Protein AF-A0AAU2XBZ3-F1 (afdb_monomer_lite)

Foldseek 3Di:
DDDPPPFAKDWDDDDPPAPQAFADADDLVVLVCLQVCVVVVCVVVVVVVVVVVVVCVPDDDDDDDLAAEDDDSHQDPLLSCCSNPNDQVSLLVQLLVSVVVSVVSSVVSCCVPPPPDPDQFYKYWAASSSRRNHTVVSSQVSCVVVQKTWMDGPPNHSRGITIITGNVRCVVNDDDPPD

Sequence (179 aa):
MGQQSRKPYWVGEPPAGTPMGPFRKRSRAGVYAQFVLQPLYSAAIGVLWLVAVVAAAAGPGSGRSADVETGSMWLSRRKMRLELDGTRDEWEIWTTQTLANAFARSVRLRDKKDPGKTGPPPVVTLDPMDRRLLTAEEVARIAEPMGWILMWTRHDGPDDKLRLVQRAHASAFRTSPVQ

pLDDT: mean 71.99, std 15.45, range [32.97, 92.75]

Radius of gyration: 18.44 Å; chains: 1; bounding box: 45×49×42 Å

Structure (mmCIF, N/CA/C/O backbone):
data_AF-A0AAU2XBZ3-F1
#
_entry.id   AF-A0AAU2XBZ3-F1
#
loop_
_atom_site.group_PDB
_atom_site.id
_atom_site.type_symbol
_atom_site.label_atom_id
_atom_site.label_alt_id
_atom_site.label_comp_id
_atom_site.label_asym_id
_atom_site.label_entity_id
_atom_site.label_seq_id
_atom_site.pdbx_PDB_ins_code
_atom_site.Cartn_x
_atom_site.Cartn_y
_atom_site.Cartn_z
_atom_site.occupancy
_atom_site.B_iso_or_equiv
_atom_site.auth_seq_id
_atom_site.auth_comp_id
_atom_site.auth_asym_id
_atom_site.auth_atom_id
_atom_site.pdbx_PDB_model_num
ATOM 1 N N . MET A 1 1 ? 32.524 5.398 -7.144 1.00 35.09 1 MET A N 1
ATOM 2 C CA . MET A 1 1 ? 31.743 4.157 -7.354 1.00 35.09 1 MET A CA 1
ATOM 3 C C . MET A 1 1 ? 31.395 3.579 -5.990 1.00 35.09 1 MET A C 1
ATOM 5 O O . MET A 1 1 ? 32.253 2.983 -5.361 1.00 35.09 1 MET A O 1
ATOM 9 N N . GLY A 1 2 ? 30.192 3.842 -5.474 1.00 32.97 2 GLY A N 1
ATOM 10 C CA . GLY A 1 2 ? 29.768 3.294 -4.183 1.00 32.97 2 GLY A CA 1
ATOM 11 C C . GLY A 1 2 ? 29.225 1.885 -4.377 1.00 32.97 2 GLY A C 1
ATOM 12 O O . GLY A 1 2 ? 28.185 1.724 -5.012 1.00 32.97 2 GLY A O 1
ATOM 13 N N . GLN A 1 3 ? 29.922 0.873 -3.855 1.00 33.97 3 GLN A N 1
ATOM 14 C CA . GLN A 1 3 ? 29.336 -0.448 -3.643 1.00 33.97 3 GLN A CA 1
ATOM 15 C C . GLN A 1 3 ? 28.113 -0.261 -2.742 1.00 33.97 3 GLN A C 1
ATOM 17 O O . GLN A 1 3 ? 28.241 -0.043 -1.539 1.00 33.97 3 GLN A O 1
ATOM 22 N N . GLN A 1 4 ? 26.916 -0.308 -3.329 1.00 37.72 4 GLN A N 1
ATOM 23 C CA . GLN A 1 4 ? 25.706 -0.544 -2.558 1.00 37.72 4 GLN A CA 1
ATOM 24 C C . GLN A 1 4 ? 25.915 -1.887 -1.864 1.00 37.72 4 GLN A C 1
ATOM 26 O O . GLN A 1 4 ? 25.897 -2.928 -2.520 1.00 37.72 4 GLN A O 1
ATOM 31 N N . SER A 1 5 ? 26.191 -1.843 -0.559 1.00 36.38 5 SER A N 1
ATOM 32 C CA . SER A 1 5 ? 26.180 -3.009 0.315 1.00 36.38 5 SER A CA 1
ATOM 33 C C . SER A 1 5 ? 24.877 -3.758 0.040 1.00 36.38 5 SER A C 1
ATOM 35 O O . SER A 1 5 ? 23.791 -3.270 0.370 1.00 36.38 5 SER A O 1
ATOM 37 N N . ARG A 1 6 ? 24.971 -4.875 -0.696 1.00 49.78 6 ARG A N 1
ATOM 38 C CA . ARG A 1 6 ? 23.825 -5.711 -1.055 1.00 49.78 6 ARG A CA 1
ATOM 39 C C . ARG A 1 6 ? 23.356 -6.353 0.239 1.00 49.78 6 ARG A C 1
ATOM 41 O O . ARG A 1 6 ? 23.846 -7.410 0.624 1.00 49.78 6 ARG A O 1
ATOM 48 N N . LYS A 1 7 ? 22.452 -5.673 0.945 1.00 56.41 7 LYS A N 1
ATOM 49 C CA . LYS A 1 7 ? 21.751 -6.263 2.083 1.00 56.41 7 LYS A CA 1
ATOM 50 C C . LYS A 1 7 ? 21.123 -7.576 1.598 1.00 56.41 7 LYS A C 1
ATOM 52 O O . LYS A 1 7 ? 20.503 -7.558 0.530 1.00 56.41 7 LYS A O 1
ATOM 57 N N . PRO A 1 8 ? 21.298 -8.688 2.330 1.00 61.28 8 PRO A N 1
ATOM 58 C CA . PRO A 1 8 ? 20.708 -9.956 1.938 1.00 61.28 8 PRO A CA 1
ATOM 59 C C . PRO A 1 8 ? 19.189 -9.797 1.907 1.00 61.28 8 PRO A C 1
ATOM 61 O O . PRO A 1 8 ? 18.589 -9.276 2.856 1.00 61.28 8 PRO A O 1
ATOM 64 N N . TYR A 1 9 ? 18.607 -10.198 0.784 1.00 65.56 9 TYR A N 1
ATOM 65 C CA . TYR A 1 9 ? 17.172 -10.244 0.573 1.00 65.56 9 TYR A CA 1
ATOM 66 C C . TYR A 1 9 ? 16.716 -11.705 0.559 1.00 65.56 9 TYR A C 1
ATOM 68 O O . TYR A 1 9 ? 17.471 -12.605 0.179 1.00 65.56 9 TYR A O 1
ATOM 76 N N . TRP A 1 10 ? 15.473 -11.932 0.961 1.00 68.12 10 TRP A N 1
ATOM 77 C CA . TRP A 1 10 ? 14.828 -13.241 0.944 1.00 68.12 10 TRP A CA 1
ATOM 78 C C . TRP A 1 10 ? 13.500 -13.109 0.224 1.00 68.12 10 TRP A C 1
ATOM 80 O O . TRP A 1 10 ? 12.838 -12.082 0.326 1.00 68.12 10 TRP A O 1
ATOM 90 N N . VAL A 1 11 ? 13.096 -14.130 -0.516 1.00 68.00 11 VAL A N 1
ATOM 91 C CA . VAL A 1 11 ? 11.825 -14.117 -1.239 1.00 68.00 11 VAL A CA 1
ATOM 92 C C . VAL A 1 11 ? 11.045 -15.354 -0.832 1.00 68.00 11 VAL A C 1
ATOM 94 O O . VAL A 1 11 ? 11.554 -16.463 -0.988 1.00 68.00 11 VAL A O 1
ATOM 97 N N . GLY A 1 12 ? 9.827 -15.169 -0.323 1.00 67.62 12 GLY A N 1
ATOM 98 C CA . GLY A 1 12 ? 9.002 -16.260 0.203 1.00 67.62 12 GLY A CA 1
ATOM 99 C C . GLY A 1 12 ? 8.671 -16.084 1.682 1.00 67.62 12 GLY A C 1
ATOM 100 O O . GLY A 1 12 ? 8.139 -15.043 2.066 1.00 67.62 12 GLY A O 1
ATOM 101 N N . GLU A 1 13 ? 8.939 -17.107 2.490 1.00 65.38 13 GLU A N 1
ATOM 102 C CA . GLU A 1 13 ? 8.596 -17.117 3.916 1.00 65.38 13 GLU A CA 1
ATOM 103 C C . GLU A 1 13 ? 9.351 -16.034 4.709 1.00 65.38 13 GLU A C 1
ATOM 105 O O . GLU A 1 13 ? 10.508 -15.727 4.393 1.00 65.38 13 GLU A O 1
ATOM 110 N N . PRO A 1 14 ? 8.700 -15.425 5.718 1.00 66.44 14 PRO A N 1
ATOM 111 C CA . PRO A 1 14 ? 9.336 -14.436 6.576 1.00 66.44 14 PRO A CA 1
ATOM 112 C C . PRO A 1 14 ? 10.509 -15.054 7.356 1.00 66.44 14 PRO A C 1
ATOM 114 O O . PRO A 1 14 ? 10.413 -16.195 7.814 1.00 66.44 14 PRO A O 1
ATOM 117 N N . PRO A 1 15 ? 11.604 -14.306 7.577 1.00 66.88 15 PRO A N 1
ATOM 118 C CA . PRO A 1 15 ? 12.638 -14.708 8.522 1.00 66.88 15 PRO A CA 1
ATOM 119 C C . PRO A 1 15 ? 12.060 -14.940 9.928 1.00 66.88 15 PRO A C 1
ATOM 121 O O . PRO A 1 15 ? 11.142 -14.246 10.373 1.00 66.88 15 PRO A O 1
ATOM 124 N N . ALA A 1 16 ? 12.636 -15.889 10.671 1.00 60.25 16 ALA A N 1
ATOM 125 C CA . ALA A 1 16 ? 12.252 -16.120 12.060 1.00 60.25 16 ALA A CA 1
ATOM 126 C C . ALA A 1 16 ? 12.452 -14.842 12.900 1.00 60.25 16 ALA A C 1
ATOM 128 O O . ALA A 1 16 ? 13.527 -14.241 12.888 1.00 60.25 16 ALA A O 1
ATOM 129 N N . GLY A 1 17 ? 11.412 -14.431 13.631 1.00 61.66 17 GLY A N 1
ATOM 130 C CA . GLY A 1 17 ? 11.426 -13.217 14.454 1.00 61.66 17 GLY A CA 1
ATOM 131 C C . GLY A 1 17 ? 10.981 -11.938 13.736 1.00 61.66 17 GLY A C 1
ATOM 132 O O . GLY A 1 17 ? 10.968 -10.882 14.369 1.00 61.66 17 GLY A O 1
ATOM 133 N N . THR A 1 18 ? 10.580 -12.004 12.461 1.00 64.75 18 THR A N 1
ATOM 134 C CA . THR A 1 18 ? 9.981 -10.855 11.773 1.00 64.75 18 THR A CA 1
ATOM 135 C C . THR A 1 18 ? 8.622 -10.514 12.400 1.00 64.75 18 THR A C 1
ATOM 137 O O . THR A 1 18 ? 7.740 -11.370 12.476 1.00 64.75 18 THR A O 1
ATOM 140 N N . PRO A 1 19 ? 8.415 -9.278 12.878 1.00 62.28 19 PRO A N 1
ATOM 141 C CA . PRO A 1 19 ? 7.144 -8.872 13.461 1.00 62.28 19 PRO A CA 1
ATOM 142 C C . PRO A 1 19 ? 6.076 -8.721 12.368 1.00 62.28 19 PRO A C 1
ATOM 144 O O . PRO A 1 19 ? 6.063 -7.757 11.608 1.00 62.28 19 PRO A O 1
ATOM 147 N N . MET A 1 20 ? 5.153 -9.685 12.325 1.00 64.50 20 MET A N 1
ATOM 148 C CA . MET A 1 20 ? 4.093 -9.793 11.309 1.00 64.50 20 MET A CA 1
ATOM 149 C C . MET A 1 20 ? 2.790 -9.072 11.680 1.00 64.50 20 MET A C 1
ATOM 151 O O . MET A 1 20 ? 1.824 -9.118 10.922 1.00 64.50 20 MET A O 1
ATOM 155 N N . GLY A 1 21 ? 2.730 -8.434 12.851 1.00 62.31 21 GLY A N 1
ATOM 156 C CA . GLY A 1 21 ? 1.503 -7.831 13.370 1.00 62.31 21 GLY A CA 1
ATOM 157 C C . GLY A 1 21 ? 0.975 -6.659 12.526 1.00 62.31 21 GLY A C 1
ATOM 158 O O . GLY A 1 21 ? 1.736 -6.035 11.781 1.00 62.31 21 GLY A O 1
ATOM 159 N N . PRO A 1 22 ? -0.323 -6.325 12.656 1.00 68.12 22 PRO A N 1
ATOM 160 C CA . PRO A 1 22 ? -0.894 -5.146 12.014 1.00 68.12 22 PRO A CA 1
ATOM 161 C C . PRO A 1 22 ? -0.189 -3.871 12.496 1.00 68.12 22 PRO A C 1
ATOM 163 O O . PRO A 1 22 ? 0.227 -3.756 13.654 1.00 68.12 22 PRO A O 1
ATOM 166 N N . PHE A 1 23 ? -0.071 -2.891 11.605 1.00 71.06 23 PHE A N 1
ATOM 167 C CA . PHE A 1 23 ? 0.570 -1.621 11.918 1.00 71.06 23 PHE A CA 1
ATOM 168 C C . PHE A 1 23 ? -0.283 -0.792 12.889 1.00 71.06 23 PHE A C 1
ATOM 170 O O . PHE A 1 23 ? -1.518 -0.788 12.851 1.00 71.06 23 PHE A O 1
ATOM 177 N N . ARG A 1 24 ? 0.381 -0.038 13.772 1.00 70.81 24 ARG A N 1
ATOM 178 C CA . ARG A 1 24 ? -0.295 0.718 14.835 1.00 70.81 24 ARG A CA 1
ATOM 179 C C . ARG A 1 24 ? -1.251 1.769 14.268 1.00 70.81 24 ARG A C 1
ATOM 181 O O . ARG A 1 24 ? -0.896 2.550 13.380 1.00 70.81 24 ARG A O 1
ATOM 188 N N . LYS A 1 25 ? -2.452 1.857 14.853 1.00 72.94 25 LYS A N 1
ATOM 189 C CA . LYS A 1 25 ? -3.372 2.974 14.603 1.00 72.94 25 LYS A CA 1
ATOM 190 C C . LYS A 1 25 ? -2.750 4.291 15.091 1.00 72.94 25 LYS A C 1
ATOM 192 O O . LYS A 1 25 ? -2.110 4.353 16.136 1.00 72.94 25 LYS A O 1
ATOM 197 N N . ARG A 1 26 ? -2.936 5.358 14.319 1.00 75.62 26 ARG A N 1
ATOM 198 C CA . ARG A 1 26 ? -2.595 6.740 14.653 1.00 75.62 26 ARG A CA 1
ATOM 199 C C . ARG A 1 26 ? -3.656 7.268 15.596 1.00 75.62 26 ARG A C 1
ATOM 201 O O . ARG A 1 26 ? -4.814 6.857 15.542 1.00 75.62 26 ARG A O 1
ATOM 208 N N . SER A 1 27 ? -3.264 8.231 16.418 1.00 83.06 27 SER A N 1
ATOM 209 C CA . SER A 1 27 ? -4.238 9.002 17.175 1.00 83.06 27 SER A CA 1
ATOM 210 C C . SER A 1 27 ? -5.198 9.705 16.208 1.00 83.06 27 SER A C 1
ATOM 212 O O . SER A 1 27 ? -4.774 10.272 15.196 1.00 83.06 27 SER A O 1
ATOM 214 N N . ARG A 1 28 ? -6.500 9.694 16.528 1.00 85.12 28 ARG A N 1
ATOM 215 C CA . ARG A 1 28 ? -7.524 10.397 15.730 1.00 85.12 28 ARG A CA 1
ATOM 216 C C . ARG A 1 28 ? -7.163 11.878 15.569 1.00 85.12 28 ARG A C 1
ATOM 218 O O . ARG A 1 28 ? -7.251 12.414 14.470 1.00 85.12 28 ARG A O 1
ATOM 225 N N . ALA A 1 29 ? -6.656 12.498 16.639 1.00 85.50 29 ALA A N 1
ATOM 226 C CA . ALA A 1 29 ? -6.150 13.870 16.626 1.00 85.50 29 ALA A CA 1
ATOM 227 C C . ALA A 1 29 ? -5.022 14.079 15.599 1.00 85.50 29 ALA A C 1
ATOM 229 O O . ALA A 1 29 ? -5.055 15.053 14.854 1.00 85.50 29 ALA A O 1
ATOM 230 N N . GLY A 1 30 ? -4.066 13.148 15.499 1.00 83.56 30 GLY A N 1
ATOM 231 C CA . GLY A 1 30 ? -2.983 13.223 14.515 1.00 83.56 30 GLY A CA 1
ATOM 232 C C . GLY A 1 30 ? -3.473 13.101 13.069 1.00 83.56 30 GLY A C 1
ATOM 233 O O . GLY A 1 30 ? -2.965 13.793 12.190 1.00 83.56 30 GLY A O 1
ATOM 234 N N . VAL A 1 31 ? -4.492 12.270 12.818 1.00 84.06 31 VAL A N 1
ATOM 235 C CA . VAL A 1 31 ? -5.113 12.137 11.487 1.00 84.06 31 VAL A CA 1
ATOM 236 C C . VAL A 1 31 ? -5.820 13.433 11.082 1.00 84.06 31 VAL A C 1
ATOM 238 O O . VAL A 1 31 ? -5.586 13.930 9.980 1.00 84.06 31 VAL A O 1
ATOM 241 N N . TYR A 1 32 ? -6.629 14.015 11.975 1.00 84.81 32 TYR A N 1
ATOM 242 C CA . TYR A 1 32 ? -7.297 15.294 11.718 1.00 84.81 32 TYR A CA 1
ATOM 243 C C . TYR A 1 32 ? -6.300 16.436 11.523 1.00 84.81 32 TYR A C 1
ATOM 245 O O . TYR A 1 32 ? -6.420 17.182 10.553 1.00 84.81 32 TYR A O 1
ATOM 253 N N . ALA A 1 33 ? -5.290 16.542 12.391 1.00 84.81 33 ALA A N 1
ATOM 254 C CA . ALA A 1 33 ? -4.251 17.559 12.273 1.00 84.81 33 ALA A CA 1
ATOM 255 C C . ALA A 1 33 ? -3.538 17.467 10.919 1.00 84.81 33 ALA A C 1
ATOM 257 O O . ALA A 1 33 ? -3.416 18.470 10.225 1.00 84.81 33 ALA A O 1
ATOM 258 N N . GLN A 1 34 ? -3.146 16.267 10.480 1.00 83.25 34 GLN A N 1
ATOM 259 C CA . GLN A 1 34 ? -2.525 16.101 9.168 1.00 83.25 34 GLN A CA 1
ATOM 260 C C . GLN A 1 34 ? -3.480 16.459 8.024 1.00 83.25 34 GLN A C 1
ATOM 262 O O . GLN A 1 34 ? -3.064 17.137 7.090 1.00 83.25 34 GLN A O 1
ATOM 267 N N . PHE A 1 35 ? -4.750 16.054 8.083 1.00 85.19 35 PHE A N 1
ATOM 268 C CA . PHE A 1 35 ? -5.720 16.371 7.031 1.00 85.19 35 PHE A CA 1
ATOM 269 C C . PHE A 1 35 ? -6.009 17.877 6.910 1.00 85.19 35 PHE A C 1
ATOM 271 O O . PHE A 1 35 ? -6.214 18.376 5.804 1.00 85.19 35 PHE A O 1
ATOM 278 N N . VAL A 1 36 ? -6.004 18.605 8.028 1.00 83.81 36 VAL A N 1
ATOM 279 C CA . VAL A 1 36 ? -6.236 20.058 8.060 1.00 83.81 36 VAL A CA 1
ATOM 280 C C . VAL A 1 36 ? -4.973 20.842 7.707 1.00 83.81 36 VAL A C 1
ATOM 282 O O . VAL A 1 36 ? -5.067 21.864 7.036 1.00 83.81 36 VAL A O 1
ATOM 285 N N . LEU A 1 37 ? -3.792 20.371 8.120 1.00 82.94 37 LEU A N 1
ATOM 286 C CA . LEU A 1 37 ? -2.521 21.067 7.895 1.00 82.94 37 LEU A CA 1
ATOM 287 C C . LEU A 1 37 ? -1.877 20.729 6.542 1.00 82.94 37 LEU A C 1
ATOM 289 O O . LEU A 1 37 ? -1.091 21.528 6.036 1.00 82.94 37 LEU A O 1
ATOM 293 N N . GLN A 1 38 ? -2.210 19.595 5.910 1.00 82.56 38 GLN A N 1
ATOM 294 C CA . GLN A 1 38 ? -1.650 19.219 4.601 1.00 82.56 38 GLN A CA 1
ATOM 295 C C . GLN A 1 38 ? -1.802 20.288 3.500 1.00 82.56 38 GLN A C 1
ATOM 297 O O . GLN A 1 38 ? -0.842 20.442 2.746 1.00 82.56 38 GLN A O 1
ATOM 302 N N . PRO A 1 39 ? -2.890 21.090 3.396 1.00 77.81 39 PRO A N 1
ATOM 303 C CA . PRO A 1 39 ? -2.972 22.169 2.409 1.00 77.81 39 PRO A CA 1
ATOM 304 C C . PRO A 1 39 ? -1.906 23.249 2.637 1.00 77.81 39 PRO A C 1
ATOM 306 O O . PRO A 1 39 ? -1.289 23.722 1.682 1.00 77.81 39 PRO A O 1
ATOM 309 N N . LEU A 1 40 ? -1.619 23.577 3.900 1.00 75.69 40 LEU A N 1
ATOM 310 C CA . LEU A 1 40 ? -0.571 24.536 4.260 1.00 75.69 40 LEU A CA 1
ATOM 311 C C . LEU A 1 40 ? 0.814 23.990 3.891 1.00 75.69 40 LEU A C 1
ATOM 313 O O . LEU A 1 40 ? 1.624 24.704 3.300 1.00 75.69 40 LEU A O 1
ATOM 317 N N . TYR A 1 41 ? 1.054 22.698 4.140 1.00 67.50 41 TYR A N 1
ATOM 318 C CA . TYR A 1 41 ? 2.275 22.030 3.689 1.00 67.50 41 TYR A CA 1
ATOM 319 C C . TYR A 1 41 ? 2.386 21.988 2.164 1.00 67.50 41 TYR A C 1
ATOM 321 O O . TYR A 1 41 ? 3.477 22.201 1.648 1.00 67.50 41 TYR A O 1
ATOM 329 N N . SER A 1 42 ? 1.296 21.760 1.421 1.00 66.56 42 SER A N 1
ATOM 330 C CA . SER A 1 42 ? 1.350 21.767 -0.049 1.00 66.56 42 SER A CA 1
ATOM 331 C C . SER A 1 42 ? 1.690 23.133 -0.625 1.00 66.56 42 SER A C 1
ATOM 333 O O . SER A 1 42 ? 2.416 23.192 -1.611 1.00 66.56 42 SER A O 1
ATOM 335 N N . ALA A 1 43 ? 1.234 24.2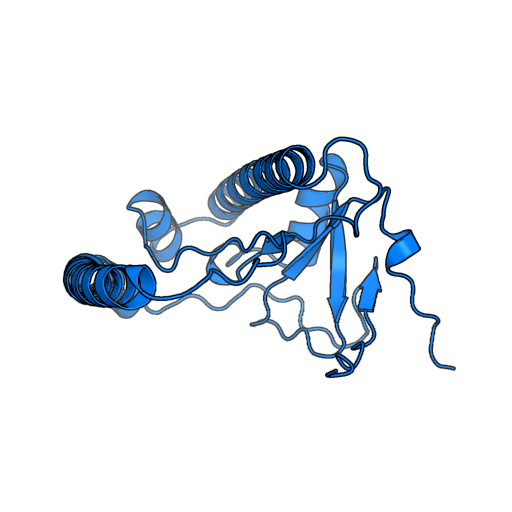21 0.000 1.00 66.19 43 ALA A N 1
ATOM 336 C CA . ALA A 1 43 ? 1.624 25.564 -0.408 1.00 66.19 43 ALA A CA 1
ATOM 337 C C . ALA A 1 43 ? 3.126 25.791 -0.168 1.00 66.19 43 ALA A C 1
ATOM 339 O O . ALA A 1 43 ? 3.839 26.208 -1.077 1.00 66.19 43 ALA A O 1
ATOM 340 N N . ALA A 1 44 ? 3.633 25.427 1.014 1.00 66.94 44 ALA A N 1
ATOM 341 C CA . ALA A 1 44 ? 5.050 25.568 1.349 1.00 66.94 44 ALA A CA 1
ATOM 342 C C . ALA A 1 44 ? 5.964 24.679 0.482 1.00 66.94 44 ALA A C 1
ATOM 344 O O . ALA A 1 44 ? 6.968 25.150 -0.051 1.00 66.94 44 ALA A O 1
ATOM 345 N N . ILE A 1 45 ? 5.601 23.405 0.292 1.00 64.69 45 ILE A N 1
ATOM 346 C CA . ILE A 1 45 ? 6.325 22.465 -0.574 1.00 64.69 45 ILE A CA 1
ATOM 347 C C . ILE A 1 45 ? 6.222 22.905 -2.030 1.00 64.69 45 ILE A C 1
ATOM 349 O O . ILE A 1 45 ? 7.217 22.825 -2.735 1.00 64.69 45 ILE A O 1
ATOM 353 N N . GLY A 1 46 ? 5.064 23.391 -2.481 1.00 63.06 46 GLY A N 1
ATOM 354 C CA . GLY A 1 46 ? 4.869 23.909 -3.834 1.00 63.06 46 GLY A CA 1
ATOM 355 C C . GLY A 1 46 ? 5.786 25.092 -4.136 1.00 63.06 46 GLY A C 1
ATOM 356 O O . GLY A 1 46 ? 6.417 25.115 -5.189 1.00 63.06 46 GLY A O 1
ATOM 357 N N . VAL A 1 47 ? 5.944 26.017 -3.185 1.00 69.25 47 VAL A N 1
ATOM 358 C CA . VAL A 1 47 ? 6.903 27.128 -3.288 1.00 69.25 47 VAL A CA 1
ATOM 359 C C . VAL A 1 47 ? 8.344 26.612 -3.320 1.00 69.25 47 VAL A C 1
ATOM 361 O O . VAL A 1 47 ? 9.110 27.006 -4.192 1.00 69.25 47 VAL A O 1
ATOM 364 N N . LEU A 1 48 ? 8.713 25.681 -2.435 1.00 66.56 48 LEU A N 1
ATOM 365 C CA . LEU A 1 48 ? 10.041 25.052 -2.430 1.00 66.56 48 LEU A CA 1
ATOM 366 C C . LEU A 1 48 ? 10.346 24.297 -3.730 1.00 66.56 48 LEU A C 1
ATOM 368 O O . LEU A 1 48 ? 11.462 24.372 -4.235 1.00 66.56 48 LEU A O 1
ATOM 372 N N . TRP A 1 49 ? 9.362 23.592 -4.289 1.00 64.69 49 TRP A N 1
ATOM 373 C CA . TRP A 1 49 ? 9.488 22.890 -5.563 1.00 64.69 49 TRP A CA 1
ATOM 374 C C . TRP A 1 49 ? 9.638 23.868 -6.720 1.00 64.69 49 TRP A C 1
ATOM 376 O O . TRP A 1 49 ? 10.472 23.645 -7.588 1.00 64.69 49 TRP A O 1
ATOM 386 N N . LEU A 1 50 ? 8.879 24.965 -6.718 1.00 67.19 50 LEU A N 1
ATOM 387 C CA . LEU A 1 50 ? 9.017 26.027 -7.708 1.00 67.19 50 LEU A CA 1
ATOM 388 C C . LEU A 1 50 ? 10.427 26.630 -7.655 1.00 67.19 50 LEU A C 1
ATOM 390 O O . LEU A 1 50 ? 11.080 26.733 -8.688 1.00 67.19 50 LEU A O 1
ATOM 394 N N . VAL A 1 51 ? 10.935 26.932 -6.456 1.00 70.81 51 VAL A N 1
ATOM 395 C CA . VAL A 1 51 ? 12.313 27.407 -6.244 1.00 70.81 51 VAL A CA 1
ATOM 396 C C . VAL A 1 51 ? 13.331 26.376 -6.732 1.00 70.81 51 VAL A C 1
ATOM 398 O O . VAL A 1 51 ? 14.272 26.731 -7.436 1.00 70.81 51 VAL A O 1
ATOM 401 N N . ALA A 1 52 ? 13.134 25.095 -6.417 1.00 64.62 52 ALA A N 1
ATOM 402 C CA . ALA A 1 52 ? 14.026 24.022 -6.841 1.00 64.62 52 ALA A CA 1
ATOM 403 C C . ALA A 1 52 ? 14.004 23.803 -8.359 1.00 64.62 52 ALA A C 1
ATOM 405 O O . ALA A 1 52 ? 15.052 23.551 -8.934 1.00 64.62 52 ALA A O 1
ATOM 406 N N . VAL A 1 53 ? 12.852 23.922 -9.023 1.00 65.06 53 VAL A N 1
ATOM 407 C CA . VAL A 1 53 ? 12.732 23.825 -10.488 1.00 65.06 53 VAL A CA 1
ATOM 408 C C . VAL A 1 53 ? 13.385 25.019 -11.166 1.00 65.06 53 VAL A C 1
ATOM 410 O O . VAL A 1 53 ? 14.130 24.831 -12.123 1.00 65.06 53 VAL A O 1
ATOM 413 N N . VAL A 1 54 ? 13.162 26.228 -10.650 1.00 66.44 54 VAL A N 1
ATOM 414 C CA . VAL A 1 54 ? 13.832 27.440 -11.139 1.00 66.44 54 VAL A CA 1
ATOM 415 C C . VAL A 1 54 ? 15.351 27.317 -10.971 1.00 66.44 54 VAL A C 1
ATOM 417 O O . VAL A 1 54 ? 16.091 27.658 -11.888 1.00 66.44 54 VAL A O 1
ATOM 420 N N . ALA A 1 55 ? 15.825 26.755 -9.856 1.00 64.25 55 ALA A N 1
ATOM 421 C CA . ALA A 1 55 ? 17.247 26.501 -9.624 1.00 64.25 55 ALA A CA 1
ATOM 422 C C . ALA A 1 55 ? 17.809 25.338 -10.473 1.00 64.25 55 ALA A C 1
ATOM 424 O O . ALA A 1 55 ? 18.943 25.401 -10.940 1.00 64.25 55 ALA A O 1
ATOM 425 N N . ALA A 1 56 ? 17.031 24.275 -10.696 1.00 62.06 56 ALA A N 1
ATOM 426 C CA . ALA A 1 56 ? 17.441 23.079 -11.436 1.00 62.06 56 ALA A CA 1
ATOM 427 C C . ALA A 1 56 ? 17.365 23.243 -12.959 1.00 62.06 56 ALA A C 1
ATOM 429 O O . ALA A 1 56 ? 18.031 22.499 -13.675 1.00 62.06 56 ALA A O 1
ATOM 430 N N . ALA A 1 57 ? 16.635 24.241 -13.466 1.00 55.69 57 ALA A N 1
ATOM 431 C CA . ALA A 1 57 ? 16.683 24.645 -14.872 1.00 55.69 57 ALA A CA 1
ATOM 432 C C . ALA A 1 57 ? 18.105 25.043 -15.340 1.00 55.69 57 ALA A C 1
ATOM 434 O O . ALA A 1 57 ? 18.334 25.172 -16.539 1.00 55.69 57 ALA A O 1
ATOM 435 N N . ALA A 1 58 ? 19.067 25.180 -14.416 1.00 54.00 58 ALA A N 1
ATOM 436 C CA . ALA A 1 58 ? 20.478 25.451 -14.682 1.00 54.00 58 ALA A CA 1
ATOM 437 C C . ALA A 1 58 ? 21.414 24.214 -14.650 1.00 54.00 58 ALA A C 1
ATOM 439 O O . ALA A 1 58 ? 22.627 24.389 -14.763 1.00 54.00 58 ALA A O 1
ATOM 440 N N . GLY A 1 59 ? 20.922 22.973 -14.498 1.00 43.41 59 GLY A N 1
ATOM 441 C CA . GLY A 1 59 ? 21.791 21.789 -14.359 1.00 43.41 59 GLY A CA 1
ATOM 442 C C . GLY A 1 59 ? 21.296 20.514 -15.066 1.00 43.41 59 GLY A C 1
ATOM 443 O O . GLY A 1 59 ? 20.090 20.273 -15.121 1.00 43.41 59 GLY A O 1
ATOM 444 N N . PRO A 1 60 ? 22.199 19.656 -15.594 1.00 44.12 60 PRO A N 1
ATOM 445 C CA . PRO A 1 60 ? 21.818 18.435 -16.300 1.00 44.12 60 PRO A CA 1
ATOM 446 C C . PRO A 1 60 ? 21.300 17.356 -15.333 1.00 44.12 60 PRO A C 1
ATOM 448 O O . PRO A 1 60 ? 21.918 17.046 -14.314 1.00 44.12 60 PRO A O 1
ATOM 451 N N . GLY A 1 61 ? 20.131 16.801 -15.665 1.00 42.25 61 GLY A N 1
ATOM 452 C CA . GLY A 1 61 ? 19.323 15.939 -14.801 1.00 42.25 61 GLY A CA 1
ATOM 453 C C . GLY A 1 61 ? 19.918 14.558 -14.509 1.00 42.25 61 GLY A C 1
ATOM 454 O O . GLY A 1 61 ? 20.400 13.855 -15.396 1.00 42.25 61 GLY A O 1
ATOM 455 N N . SER A 1 62 ? 19.818 14.136 -13.246 1.00 37.88 62 SER A N 1
ATOM 456 C CA . SER A 1 62 ? 20.194 12.802 -12.779 1.00 37.88 62 SER A CA 1
ATOM 457 C C . SER A 1 62 ? 19.033 11.809 -12.939 1.00 37.88 62 SER A C 1
ATOM 459 O O . SER A 1 62 ? 17.925 12.001 -12.435 1.00 37.88 62 SER A O 1
ATOM 461 N N . GLY A 1 63 ? 19.287 10.724 -13.673 1.00 39.41 63 GLY A N 1
ATOM 462 C CA . GLY A 1 63 ? 18.328 9.646 -13.911 1.00 39.41 63 GLY A CA 1
ATOM 463 C C . GLY A 1 63 ? 18.000 8.872 -12.633 1.00 39.41 63 GLY A C 1
ATOM 464 O O . GLY A 1 63 ? 18.868 8.235 -12.040 1.00 39.41 63 GLY A O 1
ATOM 465 N N . ARG A 1 64 ? 16.729 8.894 -12.221 1.00 39.06 64 ARG A N 1
ATOM 466 C CA . ARG A 1 64 ? 16.221 8.166 -11.048 1.00 39.06 64 ARG A CA 1
ATOM 467 C C . ARG A 1 64 ? 15.788 6.740 -11.443 1.00 39.06 64 ARG A C 1
ATOM 469 O O . ARG A 1 64 ? 15.230 6.511 -12.523 1.00 39.06 64 ARG A O 1
ATOM 476 N N . SER A 1 65 ? 16.114 5.757 -10.603 1.00 41.91 65 SER A N 1
ATOM 477 C CA . SER A 1 65 ? 15.755 4.339 -10.784 1.00 41.91 65 SER A CA 1
ATOM 478 C C . SER A 1 65 ? 14.236 4.121 -10.775 1.00 41.91 65 SER A C 1
ATOM 480 O O . SER A 1 65 ? 13.498 4.921 -10.210 1.00 41.91 65 SER A O 1
ATOM 482 N N . ALA A 1 66 ? 13.777 3.054 -11.439 1.00 50.44 66 ALA A N 1
ATOM 483 C CA . ALA A 1 66 ? 12.366 2.762 -11.730 1.00 50.44 66 ALA A CA 1
ATOM 484 C C . ALA A 1 66 ? 11.579 2.145 -10.551 1.00 50.44 66 ALA A C 1
ATOM 486 O O . ALA A 1 66 ? 10.533 1.532 -10.766 1.00 50.44 66 ALA A O 1
ATOM 487 N N . ASP A 1 67 ? 12.076 2.291 -9.322 1.00 56.78 67 ASP A N 1
ATOM 488 C CA . ASP A 1 67 ? 11.423 1.756 -8.130 1.00 56.78 67 ASP A CA 1
ATOM 489 C C . ASP A 1 67 ? 10.119 2.518 -7.875 1.00 56.78 67 ASP A C 1
ATOM 491 O O . ASP A 1 67 ? 10.094 3.753 -7.823 1.00 56.78 67 ASP A O 1
ATOM 495 N N . VAL A 1 68 ? 9.016 1.779 -7.740 1.00 60.59 68 VAL A N 1
ATOM 496 C CA . VAL A 1 68 ? 7.705 2.370 -7.466 1.00 60.59 68 VAL A CA 1
ATOM 497 C C . VAL A 1 68 ? 7.448 2.293 -5.976 1.00 60.59 68 VAL A C 1
ATOM 499 O O . VAL A 1 68 ? 7.127 1.240 -5.426 1.00 60.59 68 VAL A O 1
ATOM 502 N N . GLU A 1 69 ? 7.573 3.441 -5.329 1.00 68.00 69 GLU A N 1
ATOM 503 C CA . GLU A 1 69 ? 7.114 3.625 -3.965 1.00 68.00 69 GLU A CA 1
ATOM 504 C C . GLU A 1 69 ? 5.618 3.955 -3.976 1.00 68.00 69 GLU A C 1
ATOM 506 O O . GLU A 1 69 ? 5.164 4.892 -4.642 1.00 68.00 69 GLU A O 1
ATOM 511 N N . THR A 1 70 ? 4.841 3.142 -3.269 1.00 57.81 70 THR A N 1
ATOM 512 C CA . THR A 1 70 ? 3.501 3.519 -2.817 1.00 57.81 70 THR A CA 1
ATOM 513 C C . THR A 1 70 ? 3.637 4.203 -1.465 1.00 57.81 70 THR A C 1
ATOM 515 O O . THR A 1 70 ? 4.636 4.013 -0.777 1.00 57.81 70 THR A O 1
ATOM 518 N N 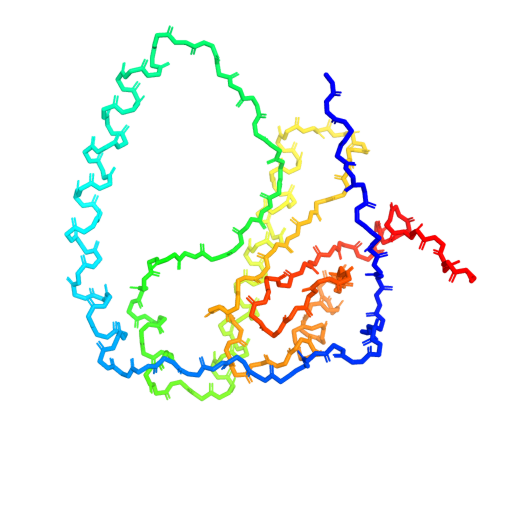. GLY A 1 71 ? 2.660 5.022 -1.105 1.00 55.88 71 GLY A N 1
ATOM 519 C CA . GLY A 1 71 ? 2.777 5.918 0.035 1.00 55.88 71 GLY A CA 1
ATOM 520 C C . GLY A 1 71 ? 2.688 7.355 -0.435 1.00 55.88 71 GLY A C 1
ATOM 521 O O . GLY A 1 71 ? 3.660 7.977 -0.855 1.00 55.88 71 GLY A O 1
ATOM 522 N N . SER A 1 72 ? 1.477 7.895 -0.369 1.00 62.12 72 SER A N 1
ATOM 523 C CA . SER A 1 72 ? 1.311 9.339 -0.337 1.00 62.12 72 SER A CA 1
ATOM 524 C C . SER A 1 72 ? 1.207 9.758 1.121 1.00 62.12 72 SER A C 1
ATOM 526 O O . SER A 1 72 ? 0.341 9.258 1.846 1.00 62.12 72 SER A O 1
ATOM 528 N N . MET A 1 73 ? 2.047 10.713 1.534 1.00 64.38 73 MET A N 1
ATOM 529 C CA . MET A 1 73 ? 1.821 11.445 2.785 1.00 64.38 73 MET A CA 1
ATOM 530 C C . MET A 1 73 ? 0.503 12.233 2.740 1.00 64.38 73 MET A C 1
ATOM 532 O O . MET A 1 73 ? 0.017 12.682 3.773 1.00 64.38 73 MET A O 1
ATOM 536 N N . TRP A 1 74 ? -0.098 12.399 1.560 1.00 72.69 74 TRP A N 1
ATOM 537 C CA . TRP A 1 74 ? -1.392 13.041 1.418 1.00 72.69 74 TRP A CA 1
ATOM 538 C C . TRP A 1 74 ? -2.527 12.127 1.883 1.00 72.69 74 TRP A C 1
ATOM 540 O O . TRP A 1 74 ? -2.738 11.031 1.354 1.00 72.69 74 TRP A O 1
ATOM 550 N N . LEU A 1 75 ? -3.314 12.609 2.841 1.00 78.19 75 LEU A N 1
ATOM 551 C CA . LEU A 1 75 ? -4.551 11.970 3.268 1.00 78.19 75 LEU A CA 1
ATOM 552 C C . LEU A 1 75 ? -5.683 12.418 2.342 1.00 78.19 75 LEU A C 1
ATOM 554 O O . LEU A 1 75 ? -6.204 13.530 2.442 1.00 78.19 75 LEU A O 1
ATOM 558 N N . SER A 1 76 ? -6.100 11.529 1.439 1.00 83.50 76 SER A N 1
ATOM 559 C CA . SER A 1 76 ? -7.372 11.702 0.732 1.00 83.50 76 SER A CA 1
ATOM 560 C C . SER A 1 76 ? -8.544 11.574 1.714 1.00 83.50 76 SER A C 1
ATOM 562 O O . SER A 1 76 ? -8.417 10.924 2.750 1.00 83.50 76 SER A O 1
ATOM 564 N N . ARG A 1 77 ? -9.718 12.132 1.381 1.00 84.00 77 ARG A N 1
ATOM 565 C CA . ARG A 1 77 ? -10.931 11.977 2.215 1.00 84.00 77 ARG A CA 1
ATOM 566 C C . ARG A 1 77 ? -11.246 10.506 2.501 1.00 84.00 77 ARG A C 1
ATOM 568 O O . ARG A 1 77 ? -11.581 10.151 3.626 1.00 84.00 77 ARG A O 1
ATOM 575 N N . ARG A 1 78 ? -11.089 9.649 1.485 1.00 86.25 78 ARG A N 1
ATOM 576 C CA . ARG A 1 78 ? -11.291 8.201 1.608 1.00 86.25 78 ARG A CA 1
ATOM 577 C C . ARG A 1 78 ? -10.280 7.577 2.572 1.00 86.25 78 ARG A C 1
ATOM 579 O O . ARG A 1 78 ? -10.700 6.850 3.463 1.00 86.25 78 ARG A O 1
ATOM 586 N N . LYS A 1 79 ? -8.988 7.914 2.453 1.00 84.19 79 LYS A N 1
ATOM 587 C CA . LYS A 1 79 ? -7.938 7.424 3.364 1.00 84.19 79 LYS A CA 1
ATOM 588 C C . LYS A 1 79 ? -8.140 7.941 4.792 1.00 84.19 79 LYS A C 1
ATOM 590 O O . LYS A 1 79 ? -7.985 7.178 5.729 1.00 84.19 79 LYS A O 1
ATOM 595 N N . MET A 1 80 ? -8.569 9.192 4.972 1.00 86.69 80 MET A N 1
ATOM 596 C CA . MET A 1 80 ? -8.905 9.750 6.288 1.00 86.69 80 MET A CA 1
ATOM 597 C C . MET A 1 80 ? -10.042 8.975 6.968 1.00 86.69 80 MET A C 1
ATOM 599 O O . MET A 1 80 ? -9.909 8.602 8.128 1.00 86.69 80 MET A O 1
ATOM 603 N N . ARG A 1 81 ? -11.140 8.694 6.252 1.00 89.25 81 ARG A N 1
ATOM 604 C CA . ARG A 1 81 ? -12.244 7.880 6.790 1.00 89.25 81 ARG A CA 1
ATOM 605 C C . ARG A 1 81 ? -11.762 6.481 7.181 1.00 89.25 81 ARG A C 1
ATOM 607 O O . ARG A 1 81 ? -12.082 6.009 8.266 1.00 89.25 81 ARG A O 1
ATOM 614 N N . LEU A 1 82 ? -10.960 5.860 6.318 1.00 88.38 82 LEU A N 1
ATOM 615 C CA . LEU A 1 82 ? -10.372 4.539 6.543 1.00 88.38 82 LEU A CA 1
ATOM 616 C C . LEU A 1 82 ? -9.458 4.504 7.786 1.00 88.38 82 LEU A C 1
ATOM 618 O O . LEU A 1 82 ? -9.452 3.545 8.551 1.00 88.38 82 LEU A O 1
ATOM 622 N N . GLU A 1 83 ? -8.700 5.577 8.004 1.00 86.56 83 GLU A N 1
ATOM 623 C CA . GLU A 1 83 ? -7.802 5.755 9.149 1.00 86.56 83 GLU A CA 1
ATOM 624 C C . GLU A 1 83 ? -8.543 5.947 10.475 1.00 86.56 83 GLU A C 1
ATOM 626 O O . GLU A 1 83 ? -8.075 5.485 11.517 1.00 86.56 83 GLU A O 1
ATOM 631 N N . LEU A 1 84 ? -9.688 6.630 10.447 1.00 87.31 84 LEU A N 1
ATOM 632 C CA . LEU A 1 84 ? -10.466 6.933 11.645 1.00 87.31 84 LEU A CA 1
ATOM 633 C C . LEU A 1 84 ? -11.342 5.756 12.069 1.00 87.31 84 LEU A C 1
ATOM 635 O O . LEU A 1 84 ? -11.284 5.345 13.228 1.00 87.31 84 LEU A O 1
ATOM 639 N N . ASP A 1 85 ? -12.118 5.223 11.128 1.00 87.75 85 ASP A N 1
ATOM 640 C CA . ASP A 1 85 ? -13.215 4.298 11.419 1.00 87.75 85 ASP A CA 1
ATOM 641 C C . ASP A 1 85 ? -13.213 3.071 10.486 1.00 87.75 85 ASP A C 1
ATOM 643 O O . ASP A 1 85 ? -14.148 2.276 10.513 1.00 87.75 85 ASP A O 1
ATOM 647 N N . GLY A 1 86 ? -12.174 2.903 9.660 1.00 85.69 86 GLY A N 1
ATOM 648 C CA . GLY A 1 86 ? -12.102 1.819 8.685 1.00 85.69 86 GLY A CA 1
ATOM 649 C C . GLY A 1 86 ? -12.037 0.439 9.332 1.00 85.69 86 GLY A C 1
ATOM 650 O O . GLY A 1 86 ? -11.245 0.182 10.247 1.00 85.69 86 GLY A O 1
ATOM 651 N N . THR A 1 87 ? -12.861 -0.458 8.809 1.00 89.56 87 THR A N 1
ATOM 652 C CA . THR A 1 87 ? -12.863 -1.886 9.129 1.00 89.56 87 THR A CA 1
ATOM 653 C C . THR A 1 87 ? -11.720 -2.610 8.422 1.00 89.56 87 THR A C 1
ATOM 655 O O . THR A 1 87 ? -11.126 -2.099 7.471 1.00 89.56 87 THR A O 1
ATOM 658 N N . ARG A 1 88 ? -11.395 -3.822 8.883 1.00 88.75 88 ARG A N 1
ATOM 659 C CA . ARG A 1 88 ? -10.357 -4.649 8.255 1.00 88.75 88 ARG A CA 1
ATOM 660 C C . ARG A 1 88 ? -10.656 -4.917 6.775 1.00 88.75 88 ARG A C 1
ATOM 662 O O . ARG A 1 88 ? -9.760 -4.746 5.957 1.00 88.75 88 ARG A O 1
ATOM 669 N N . ASP A 1 89 ? -11.903 -5.228 6.438 1.00 90.69 89 ASP A N 1
ATOM 670 C CA . ASP A 1 89 ? -12.328 -5.509 5.061 1.00 90.69 89 ASP A CA 1
ATOM 671 C C . ASP A 1 89 ? -12.176 -4.277 4.155 1.00 90.69 89 ASP A C 1
ATOM 673 O O . ASP A 1 89 ? -11.710 -4.367 3.019 1.00 90.69 89 ASP A O 1
ATOM 677 N N . GLU A 1 90 ? -12.494 -3.082 4.662 1.00 90.81 90 GLU A N 1
ATOM 678 C CA . GLU A 1 90 ? -12.268 -1.842 3.914 1.00 90.81 90 GLU A CA 1
ATOM 679 C C . GLU A 1 90 ? -10.772 -1.575 3.690 1.00 90.81 90 GLU A C 1
ATOM 681 O O . GLU A 1 90 ? -10.389 -1.081 2.623 1.00 90.81 90 GLU A O 1
ATOM 686 N N . TRP A 1 91 ? -9.923 -1.907 4.670 1.00 89.94 91 TRP A N 1
ATOM 687 C CA . TRP A 1 91 ? -8.467 -1.849 4.523 1.00 89.94 91 TRP A CA 1
ATOM 688 C C . TRP A 1 91 ? -7.963 -2.856 3.488 1.00 89.94 91 TRP A C 1
ATOM 690 O O . TRP A 1 91 ? -7.147 -2.482 2.653 1.00 89.94 91 TRP A O 1
ATOM 700 N N . GLU A 1 92 ? -8.488 -4.079 3.464 1.00 91.94 92 GLU A N 1
ATOM 701 C CA . GLU A 1 92 ? -8.176 -5.077 2.436 1.00 91.94 92 GLU A CA 1
ATOM 702 C C . GLU A 1 92 ? -8.517 -4.572 1.028 1.00 91.94 92 GLU A C 1
ATOM 704 O O . GLU A 1 92 ? -7.670 -4.608 0.130 1.00 91.94 92 GLU A O 1
ATOM 709 N N . ILE A 1 93 ? -9.708 -3.996 0.838 1.00 92.75 93 ILE A N 1
ATOM 710 C CA . ILE A 1 93 ? -10.119 -3.398 -0.442 1.00 92.75 93 ILE A CA 1
ATOM 711 C C . ILE A 1 93 ? -9.191 -2.237 -0.825 1.00 92.75 93 ILE A C 1
ATOM 713 O O . ILE A 1 93 ? -8.763 -2.130 -1.979 1.00 92.75 93 ILE A O 1
ATOM 717 N N . TRP A 1 94 ? -8.870 -1.353 0.125 1.00 90.81 94 TRP A N 1
ATOM 718 C CA . TRP A 1 94 ? -7.962 -0.226 -0.099 1.00 90.81 94 TRP A CA 1
ATOM 719 C C . TRP A 1 94 ? -6.566 -0.689 -0.522 1.00 90.81 94 TRP A C 1
ATOM 721 O O . TRP A 1 94 ? -6.024 -0.200 -1.520 1.00 90.81 94 TRP A O 1
ATOM 731 N N . THR A 1 95 ? -5.985 -1.640 0.208 1.00 89.81 95 THR A N 1
ATOM 732 C CA . THR A 1 95 ? -4.650 -2.176 -0.066 1.00 89.81 95 THR A CA 1
ATOM 733 C C . THR A 1 95 ? -4.625 -2.909 -1.402 1.00 89.81 95 THR A C 1
ATOM 735 O O . THR A 1 95 ? -3.721 -2.668 -2.199 1.00 89.81 95 THR A O 1
ATOM 738 N N . THR A 1 96 ? -5.652 -3.704 -1.713 1.00 92.75 96 THR A N 1
ATOM 739 C CA . THR A 1 96 ? -5.801 -4.387 -3.009 1.00 92.75 96 THR A CA 1
ATOM 740 C C . THR A 1 96 ? -5.779 -3.393 -4.172 1.00 92.75 96 THR A C 1
ATOM 742 O O . THR A 1 96 ? -5.020 -3.563 -5.126 1.00 92.75 96 THR A O 1
ATOM 745 N N . GLN A 1 97 ? 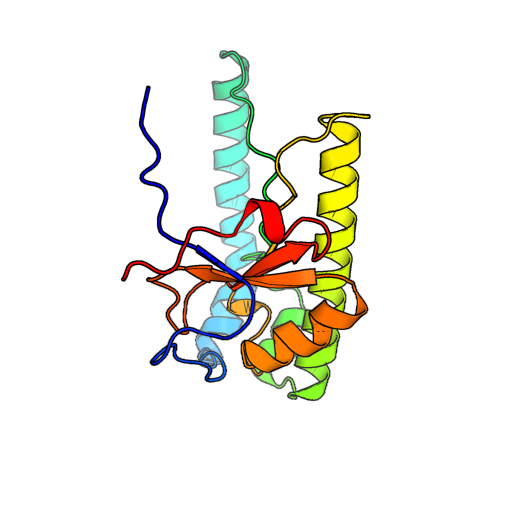-6.554 -2.306 -4.082 1.00 91.25 97 GLN A N 1
ATOM 746 C CA . GLN A 1 97 ? -6.573 -1.255 -5.108 1.00 91.25 97 GLN A CA 1
ATOM 747 C C . GLN A 1 97 ? -5.230 -0.522 -5.209 1.00 91.25 97 GLN A C 1
ATOM 749 O O . GLN A 1 97 ? -4.766 -0.211 -6.308 1.00 91.25 97 GLN A O 1
ATOM 754 N N . THR A 1 98 ? -4.593 -0.249 -4.070 1.00 88.62 98 THR A N 1
ATOM 755 C CA . THR A 1 98 ? -3.286 0.420 -4.010 1.00 88.62 98 THR A CA 1
ATOM 756 C C . THR A 1 98 ? -2.207 -0.42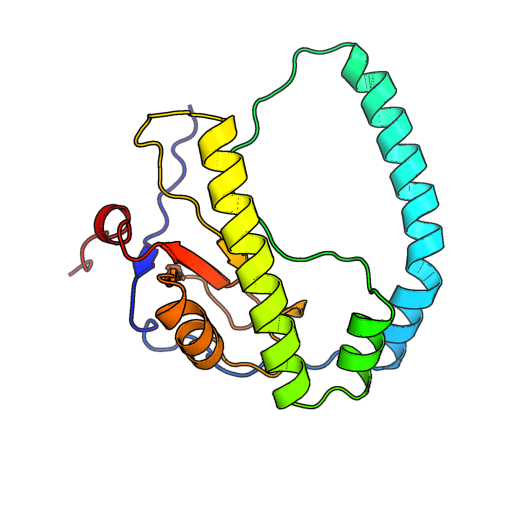4 -4.687 1.00 88.62 98 THR A C 1
ATOM 758 O O . THR A 1 98 ? -1.470 0.092 -5.529 1.00 88.62 98 THR A O 1
ATOM 761 N N . LEU A 1 99 ? -2.164 -1.725 -4.391 1.00 89.75 99 LEU A N 1
ATOM 762 C CA . LEU A 1 99 ? -1.247 -2.680 -5.008 1.00 89.75 99 LEU A CA 1
ATOM 763 C C . LEU A 1 99 ? -1.501 -2.825 -6.507 1.00 89.75 99 LEU A C 1
ATOM 765 O O . LEU A 1 99 ? -0.565 -2.669 -7.284 1.00 89.75 99 LEU A O 1
ATOM 769 N N . ALA A 1 100 ? -2.750 -3.023 -6.934 1.00 89.50 100 ALA A N 1
ATOM 770 C CA . ALA A 1 100 ? -3.088 -3.143 -8.352 1.00 89.50 100 ALA A CA 1
ATOM 771 C C . ALA A 1 100 ? -2.622 -1.917 -9.161 1.00 89.50 100 ALA A C 1
ATOM 773 O O . ALA A 1 100 ? -1.998 -2.053 -10.217 1.00 89.50 100 ALA A O 1
ATOM 774 N N . ASN A 1 101 ? -2.844 -0.710 -8.631 1.00 87.69 101 ASN A N 1
ATOM 775 C CA . ASN A 1 101 ? -2.375 0.530 -9.250 1.00 87.69 101 ASN A CA 1
ATOM 776 C C . ASN A 1 101 ? -0.844 0.622 -9.286 1.00 87.69 101 ASN A C 1
ATOM 778 O O . ASN A 1 101 ? -0.270 1.056 -10.288 1.00 87.69 101 ASN A O 1
ATOM 782 N N . ALA A 1 102 ? -0.173 0.217 -8.208 1.00 86.19 102 ALA A N 1
ATOM 783 C CA . ALA A 1 102 ? 1.281 0.228 -8.114 1.00 86.19 102 ALA A CA 1
ATOM 784 C C . ALA A 1 102 ? 1.934 -0.766 -9.080 1.00 86.19 102 ALA A C 1
ATOM 786 O O . ALA A 1 102 ? 2.893 -0.412 -9.765 1.00 86.19 102 ALA A O 1
ATOM 787 N N . PHE A 1 103 ? 1.377 -1.972 -9.190 1.00 87.75 103 PHE A N 1
ATOM 788 C CA . PHE A 1 103 ? 1.809 -3.009 -10.124 1.00 87.75 103 PHE A CA 1
ATOM 789 C C . PHE A 1 103 ? 1.609 -2.561 -11.574 1.00 87.75 103 PHE A C 1
ATOM 791 O O . PHE A 1 103 ? 2.531 -2.633 -12.381 1.00 87.75 103 PHE A O 1
ATOM 798 N N . ALA A 1 104 ? 0.444 -2.000 -11.909 1.00 85.38 104 ALA A N 1
ATOM 799 C CA . ALA A 1 104 ? 0.210 -1.453 -13.244 1.00 85.38 104 ALA A CA 1
ATOM 800 C C . ALA A 1 104 ? 1.183 -0.306 -13.572 1.00 85.38 104 ALA A C 1
ATOM 802 O O . ALA A 1 104 ? 1.684 -0.199 -14.694 1.00 85.38 104 ALA A O 1
ATOM 803 N N . ARG A 1 105 ? 1.482 0.557 -12.592 1.00 83.06 105 ARG A N 1
ATOM 804 C CA . ARG A 1 105 ? 2.440 1.657 -12.753 1.00 83.06 105 ARG A CA 1
ATOM 805 C C . ARG A 1 105 ? 3.869 1.153 -12.943 1.00 83.06 105 ARG A C 1
ATOM 807 O O . ARG A 1 105 ? 4.577 1.716 -13.774 1.00 83.06 105 ARG A O 1
ATOM 814 N N . SER A 1 106 ? 4.292 0.127 -12.208 1.00 81.38 106 SER A N 1
ATOM 815 C CA . SER A 1 106 ? 5.651 -0.412 -12.301 1.00 81.38 106 SER A CA 1
ATOM 816 C C . SER A 1 106 ? 5.913 -1.066 -13.657 1.00 81.38 106 SER A C 1
ATOM 818 O O . SER A 1 106 ? 6.951 -0.802 -14.262 1.00 81.38 106 SER A O 1
ATOM 820 N N . VAL A 1 107 ? 4.935 -1.800 -14.198 1.00 77.56 107 VAL A N 1
ATOM 821 C CA . VAL A 1 107 ? 4.991 -2.354 -15.562 1.00 77.56 107 VAL A CA 1
ATOM 822 C C . VAL A 1 107 ? 5.081 -1.231 -16.601 1.00 77.56 107 VAL A C 1
ATOM 824 O O . VAL A 1 107 ? 6.015 -1.204 -17.397 1.00 77.56 107 VAL A O 1
ATOM 827 N N . ARG A 1 108 ? 4.197 -0.224 -16.532 1.00 78.06 108 ARG A N 1
ATOM 828 C CA . ARG A 1 108 ? 4.217 0.916 -17.471 1.00 78.06 108 ARG A CA 1
ATOM 829 C C . ARG A 1 108 ? 5.525 1.708 -17.438 1.00 78.06 108 ARG A C 1
ATOM 831 O O . ARG A 1 108 ? 5.975 2.188 -18.474 1.00 78.06 108 ARG A O 1
ATOM 838 N N . LEU A 1 109 ? 6.106 1.920 -16.255 1.00 74.50 109 LEU A N 1
ATOM 839 C CA . LEU A 1 109 ? 7.371 2.648 -16.117 1.00 74.50 109 LEU A CA 1
ATOM 840 C C . LEU A 1 109 ? 8.551 1.849 -16.670 1.00 74.50 109 LEU A C 1
ATOM 842 O O . LEU A 1 109 ? 9.440 2.445 -17.276 1.00 74.50 109 LEU A O 1
ATOM 846 N N . ARG A 1 110 ? 8.539 0.522 -16.507 1.00 70.12 110 ARG A N 1
ATOM 847 C CA . ARG A 1 110 ? 9.525 -0.373 -17.117 1.00 70.12 110 ARG A CA 1
ATOM 848 C C . ARG A 1 110 ? 9.461 -0.300 -18.641 1.00 70.12 110 ARG A C 1
ATOM 850 O O . ARG A 1 110 ? 10.479 -0.004 -19.258 1.00 70.12 110 ARG A O 1
ATOM 857 N N . ASP A 1 111 ? 8.273 -0.470 -19.219 1.00 68.88 111 ASP A N 1
ATOM 858 C CA . ASP A 1 111 ? 8.084 -0.450 -20.676 1.00 68.88 111 ASP A CA 1
ATOM 859 C C . ASP A 1 111 ? 8.503 0.888 -21.299 1.00 68.88 111 ASP A C 1
ATOM 861 O O . ASP A 1 111 ? 9.071 0.921 -22.387 1.00 68.88 111 ASP A O 1
ATOM 865 N N . LYS A 1 112 ? 8.269 2.004 -20.594 1.00 68.06 112 LYS A N 1
ATOM 866 C CA . LYS A 1 112 ? 8.692 3.339 -21.045 1.00 68.06 112 LYS A CA 1
ATOM 867 C C . LYS A 1 112 ? 10.198 3.568 -20.967 1.00 68.06 112 LYS A C 1
ATOM 869 O O . LYS A 1 112 ? 10.735 4.273 -21.815 1.00 68.06 112 LYS A O 1
ATOM 874 N N . LYS A 1 113 ? 10.858 3.073 -19.917 1.00 64.88 113 LYS A N 1
ATOM 875 C CA . LYS A 1 113 ? 12.281 3.346 -19.673 1.00 64.88 113 LYS A CA 1
ATOM 876 C C . LYS A 1 113 ? 13.184 2.455 -20.522 1.00 64.88 113 LYS A C 1
ATOM 878 O O . LYS A 1 113 ? 14.218 2.919 -20.984 1.00 64.88 113 LYS A O 1
ATOM 883 N N . ASP A 1 114 ? 12.779 1.206 -20.723 1.00 62.19 114 ASP A N 1
ATOM 884 C CA . ASP A 1 114 ? 13.590 0.173 -21.357 1.00 62.19 114 ASP A CA 1
ATOM 885 C C . ASP A 1 114 ? 12.709 -0.767 -22.211 1.00 62.19 114 ASP A C 1
ATOM 887 O O . ASP A 1 114 ? 12.536 -1.943 -21.868 1.00 62.19 114 ASP A O 1
ATOM 891 N N . PRO A 1 115 ? 12.134 -0.278 -23.331 1.00 58.88 115 PRO A N 1
ATOM 892 C CA . PRO A 1 115 ? 11.320 -1.107 -24.213 1.00 58.88 115 PRO A CA 1
ATOM 893 C C . PRO A 1 115 ? 12.165 -2.269 -24.751 1.00 58.88 115 PRO A C 1
ATOM 895 O O . PRO A 1 115 ? 13.160 -2.070 -25.445 1.00 58.88 115 PRO A O 1
ATOM 898 N N . GLY A 1 116 ? 11.793 -3.498 -24.390 1.00 57.47 116 GLY A N 1
ATOM 899 C CA . GLY A 1 116 ? 12.446 -4.717 -24.872 1.00 57.47 116 GLY A CA 1
ATOM 900 C C . GLY A 1 116 ? 13.719 -5.154 -24.134 1.00 57.47 116 GLY A C 1
ATOM 901 O O . GLY A 1 116 ? 14.301 -6.161 -24.532 1.00 57.47 116 GLY A O 1
ATOM 902 N N . LYS A 1 117 ? 14.158 -4.480 -23.057 1.00 52.94 117 LYS A N 1
ATOM 903 C CA . LYS A 1 117 ? 15.287 -4.971 -22.238 1.00 52.94 117 LYS A CA 1
ATOM 904 C C . LYS A 1 117 ? 14.837 -5.706 -20.974 1.00 52.94 117 LYS A C 1
ATOM 906 O O . LYS A 1 117 ? 13.945 -5.287 -20.235 1.00 52.94 117 LYS A O 1
ATOM 911 N N . THR A 1 118 ? 15.577 -6.762 -20.650 1.00 57.34 118 THR A N 1
ATOM 912 C CA . THR A 1 118 ? 15.587 -7.485 -19.368 1.00 57.34 118 THR A CA 1
ATOM 913 C C . THR A 1 118 ? 16.318 -6.671 -18.288 1.00 57.34 118 THR A C 1
ATOM 915 O O . THR A 1 118 ? 17.280 -7.127 -17.677 1.00 57.34 118 THR A O 1
ATOM 918 N N . GLY A 1 119 ? 15.898 -5.420 -18.069 1.00 56.75 119 GLY A N 1
ATOM 919 C CA . GLY A 1 119 ? 16.351 -4.630 -16.921 1.00 56.75 119 GLY A CA 1
ATOM 920 C C . GLY A 1 119 ? 16.020 -5.326 -15.590 1.00 56.75 119 GLY A C 1
ATOM 921 O O . GLY A 1 119 ? 15.214 -6.267 -15.581 1.00 56.75 119 GLY A O 1
ATOM 922 N N . PRO A 1 120 ? 16.624 -4.889 -14.465 1.00 61.31 120 PRO A N 1
ATOM 923 C CA . PRO A 1 120 ? 16.326 -5.470 -13.167 1.00 61.31 120 PRO A CA 1
ATOM 924 C C . PRO A 1 120 ? 14.813 -5.413 -12.925 1.00 61.31 120 PRO A C 1
ATOM 926 O O . PRO A 1 120 ? 14.166 -4.413 -13.257 1.00 61.31 120 PRO A O 1
ATOM 929 N N . PRO A 1 121 ? 14.230 -6.498 -12.410 1.00 66.62 121 PRO A N 1
ATOM 930 C CA . PRO A 1 121 ? 12.792 -6.584 -12.232 1.00 66.62 121 PRO A CA 1
ATOM 931 C C . PRO A 1 121 ? 12.269 -5.476 -11.310 1.00 66.62 121 PRO A C 1
ATOM 933 O O . PRO A 1 121 ? 12.930 -5.131 -10.327 1.00 66.62 121 PRO A O 1
ATOM 936 N N . PRO A 1 122 ? 11.088 -4.914 -11.617 1.00 74.56 122 PRO A N 1
ATOM 937 C CA . PRO A 1 122 ? 10.535 -3.814 -10.848 1.00 74.56 122 PRO A CA 1
ATOM 938 C C . PRO A 1 122 ? 10.243 -4.258 -9.414 1.00 74.56 122 PRO A C 1
ATOM 940 O O . PRO A 1 122 ? 9.586 -5.278 -9.191 1.00 74.56 122 PRO A O 1
ATOM 943 N N . VAL A 1 123 ? 10.702 -3.459 -8.453 1.00 81.00 123 VAL A N 1
ATOM 944 C CA . VAL A 1 123 ? 10.352 -3.602 -7.039 1.00 81.00 123 VAL A CA 1
ATOM 945 C C . VAL A 1 123 ? 9.250 -2.598 -6.719 1.00 81.00 123 VAL A C 1
ATOM 947 O O . VAL A 1 123 ? 9.363 -1.406 -7.017 1.00 81.00 123 VAL A O 1
ATOM 950 N N . VAL A 1 124 ? 8.176 -3.083 -6.106 1.00 84.19 124 VAL A N 1
ATOM 951 C CA . VAL A 1 124 ? 7.074 -2.255 -5.616 1.00 84.19 124 VAL A CA 1
ATOM 952 C C . VAL A 1 124 ? 7.151 -2.201 -4.106 1.00 84.19 124 VAL A C 1
ATOM 954 O O . VAL A 1 124 ? 7.209 -3.227 -3.441 1.00 84.19 124 VAL A O 1
ATOM 957 N N . THR A 1 125 ? 7.178 -0.994 -3.561 1.00 85.75 125 THR A N 1
ATOM 958 C CA . THR A 1 125 ? 7.318 -0.782 -2.122 1.00 85.75 125 THR A CA 1
ATOM 959 C C . THR A 1 125 ? 5.983 -0.319 -1.540 1.00 85.75 125 THR A C 1
ATOM 961 O O . THR A 1 125 ? 5.467 0.721 -1.948 1.00 85.75 125 THR A O 1
ATOM 964 N N . LEU A 1 126 ? 5.411 -1.096 -0.619 1.00 84.38 126 LEU A N 1
ATOM 965 C CA . LEU A 1 126 ? 4.170 -0.819 0.098 1.00 84.38 126 LEU A CA 1
ATOM 966 C C . LEU A 1 126 ? 4.431 -0.081 1.412 1.00 84.38 126 LEU A C 1
ATOM 968 O O . LEU A 1 126 ? 5.052 -0.634 2.323 1.00 84.38 126 LEU A O 1
ATOM 972 N N . ASP A 1 127 ? 3.936 1.152 1.517 1.00 83.50 127 ASP A N 1
ATOM 973 C CA . ASP A 1 127 ? 4.053 1.939 2.744 1.00 83.50 127 ASP A CA 1
ATOM 974 C C . ASP A 1 127 ? 3.230 1.315 3.889 1.00 83.50 127 ASP A C 1
ATOM 976 O O . ASP A 1 127 ? 2.095 0.882 3.657 1.00 83.50 127 ASP A O 1
ATOM 980 N N . PRO A 1 128 ? 3.747 1.276 5.133 1.00 79.31 128 PRO A N 1
ATOM 981 C CA . PRO A 1 128 ? 2.989 0.789 6.287 1.00 79.31 128 PRO A CA 1
ATOM 982 C C . PRO A 1 128 ? 1.626 1.477 6.460 1.00 79.31 128 PRO A C 1
ATOM 984 O O . PRO A 1 128 ? 0.654 0.847 6.884 1.00 79.31 128 PRO A O 1
ATOM 987 N N . MET A 1 129 ? 1.516 2.756 6.081 1.00 78.88 129 MET A N 1
ATOM 988 C CA . MET A 1 129 ? 0.264 3.514 6.124 1.00 78.88 129 MET A CA 1
ATOM 989 C C . MET A 1 129 ? -0.803 2.997 5.154 1.00 78.88 129 MET A C 1
ATOM 991 O O . MET A 1 129 ? -1.970 3.343 5.314 1.00 78.88 129 MET A O 1
ATOM 995 N N . ASP A 1 130 ? -0.437 2.202 4.151 1.00 83.12 130 ASP A N 1
ATOM 996 C CA . ASP A 1 130 ? -1.360 1.644 3.159 1.00 83.12 130 ASP A CA 1
ATOM 997 C C . ASP A 1 130 ? -1.775 0.193 3.475 1.00 83.12 130 ASP A C 1
ATOM 999 O O . ASP A 1 130 ? -2.492 -0.414 2.682 1.00 83.12 130 ASP A O 1
ATOM 1003 N N . ARG A 1 131 ? -1.374 -0.356 4.636 1.00 81.38 131 ARG A N 1
ATOM 1004 C CA . ARG A 1 131 ? -1.660 -1.743 5.071 1.00 81.38 131 ARG A CA 1
ATOM 1005 C C . ARG A 1 131 ? -2.009 -1.882 6.558 1.00 81.38 131 ARG A C 1
ATOM 1007 O O . ARG A 1 131 ? -1.680 -2.880 7.185 1.00 81.38 131 ARG A O 1
ATOM 1014 N N . ARG A 1 132 ? -2.630 -0.873 7.173 1.00 78.81 132 ARG A N 1
ATOM 1015 C CA . ARG A 1 132 ? -2.637 -0.757 8.640 1.00 78.81 132 ARG A CA 1
ATOM 1016 C C . ARG A 1 132 ? -3.212 -1.924 9.422 1.00 78.81 132 ARG A C 1
ATOM 1018 O O . ARG A 1 132 ? -2.604 -2.363 10.388 1.00 78.81 132 ARG A O 1
ATOM 1025 N N . LEU A 1 133 ? -4.389 -2.393 9.033 1.00 83.25 133 LEU A N 1
ATOM 1026 C CA . LEU A 1 133 ? -5.040 -3.523 9.697 1.00 83.25 133 LEU A CA 1
ATOM 1027 C C . LEU A 1 133 ? -4.669 -4.865 9.072 1.00 83.25 133 LEU A C 1
ATOM 1029 O O . LEU A 1 133 ? -5.317 -5.859 9.383 1.00 83.25 133 LEU A O 1
ATOM 1033 N N . LEU A 1 134 ? -3.658 -4.877 8.200 1.00 83.19 134 LEU A N 1
ATOM 1034 C CA . LEU A 1 134 ? -3.232 -6.060 7.480 1.00 83.19 134 LEU A CA 1
ATOM 1035 C C . LEU A 1 134 ? -1.830 -6.475 7.912 1.00 83.19 134 LEU A C 1
ATOM 1037 O O . LEU A 1 134 ? -0.904 -5.660 8.003 1.00 83.19 134 LEU A O 1
ATOM 1041 N N . THR A 1 135 ? -1.670 -7.767 8.152 1.00 83.94 135 THR A N 1
ATOM 1042 C CA . THR A 1 135 ? -0.357 -8.380 8.346 1.00 83.94 135 THR A CA 1
ATOM 1043 C C . THR A 1 135 ? 0.396 -8.443 7.019 1.00 83.94 135 THR A C 1
ATOM 1045 O O . THR A 1 135 ? -0.181 -8.335 5.933 1.00 83.94 135 THR A O 1
ATOM 1048 N N . ALA A 1 136 ? 1.712 -8.638 7.079 1.00 81.94 136 ALA A N 1
ATOM 1049 C CA . ALA A 1 136 ? 2.486 -8.864 5.862 1.00 81.94 136 ALA A CA 1
ATOM 1050 C C . ALA A 1 136 ? 2.037 -10.146 5.128 1.00 81.94 136 ALA A C 1
ATOM 1052 O O . ALA A 1 136 ? 1.942 -10.144 3.906 1.00 81.94 136 ALA A O 1
ATOM 1053 N N . GLU A 1 137 ? 1.658 -11.203 5.852 1.00 83.25 137 GLU A N 1
ATOM 1054 C CA . GLU A 1 137 ? 1.063 -12.424 5.280 1.00 83.25 137 GLU A CA 1
ATOM 1055 C C . GLU A 1 137 ? -0.225 -12.153 4.498 1.00 83.25 137 GLU A C 1
ATOM 1057 O O . GLU A 1 137 ? -0.423 -12.689 3.408 1.00 83.25 137 GLU A O 1
ATOM 1062 N N . GLU A 1 138 ? -1.105 -11.310 5.032 1.00 86.88 138 GLU A N 1
ATOM 1063 C CA . GLU A 1 138 ? -2.352 -10.943 4.359 1.00 86.88 138 GLU A CA 1
ATOM 1064 C C . GLU A 1 138 ? -2.069 -10.149 3.085 1.00 86.88 138 GLU A C 1
ATOM 1066 O O . GLU A 1 138 ? -2.640 -10.440 2.035 1.00 86.88 138 GLU A O 1
ATOM 1071 N N . VAL A 1 139 ? -1.110 -9.221 3.134 1.00 87.81 139 VAL A N 1
ATOM 1072 C CA . VAL A 1 139 ? -0.625 -8.512 1.942 1.00 87.81 139 VAL A CA 1
ATOM 1073 C C . VAL A 1 139 ? -0.037 -9.485 0.914 1.00 87.81 139 VAL A C 1
ATOM 1075 O O . VAL A 1 139 ? -0.308 -9.343 -0.279 1.00 87.81 139 VAL A O 1
ATOM 1078 N N . ALA A 1 140 ? 0.734 -10.486 1.349 1.00 88.12 140 ALA A N 1
ATOM 1079 C CA . ALA A 1 140 ? 1.290 -11.509 0.465 1.00 88.12 140 ALA A CA 1
ATOM 1080 C C . ALA A 1 140 ? 0.181 -12.302 -0.235 1.00 88.12 140 ALA A C 1
ATOM 1082 O O . ALA A 1 140 ? 0.238 -12.481 -1.448 1.00 88.12 140 ALA A O 1
ATOM 1083 N N . ARG A 1 141 ? -0.856 -12.702 0.510 1.00 89.44 141 ARG A N 1
ATOM 1084 C CA . ARG A 1 141 ? -2.020 -13.432 -0.012 1.00 89.44 141 ARG A CA 1
ATOM 1085 C C . ARG A 1 141 ? -2.799 -12.625 -1.052 1.00 89.44 141 ARG A C 1
ATOM 1087 O O . ARG A 1 141 ? -3.256 -13.193 -2.036 1.00 89.44 141 ARG A O 1
ATOM 1094 N N . ILE A 1 142 ? -2.921 -11.310 -0.861 1.00 90.81 142 ILE A N 1
ATOM 1095 C CA . ILE A 1 142 ? -3.555 -10.397 -1.830 1.00 90.81 142 ILE A CA 1
ATOM 1096 C C . ILE A 1 142 ? -2.692 -10.249 -3.093 1.00 90.81 142 ILE A C 1
ATOM 1098 O O . ILE A 1 142 ? -3.210 -10.205 -4.209 1.00 90.81 142 ILE A O 1
ATOM 1102 N N . ALA A 1 143 ? -1.371 -10.154 -2.931 1.00 89.81 143 ALA A N 1
ATOM 1103 C CA . ALA A 1 143 ? -0.430 -9.937 -4.028 1.00 89.81 143 ALA A CA 1
ATOM 1104 C C . ALA A 1 143 ? -0.188 -11.196 -4.881 1.00 89.81 143 ALA A C 1
ATOM 1106 O O . ALA A 1 143 ? 0.052 -11.093 -6.088 1.00 89.81 143 ALA A O 1
ATOM 1107 N N . GLU A 1 144 ? -0.278 -12.375 -4.269 1.00 89.38 144 GLU A N 1
ATOM 1108 C CA . GLU A 1 144 ? -0.015 -13.665 -4.898 1.00 89.38 144 GLU A CA 1
ATOM 1109 C C . GLU A 1 144 ? -0.821 -13.925 -6.185 1.00 89.38 144 GLU A C 1
ATOM 1111 O O . GLU A 1 144 ? -0.192 -14.199 -7.215 1.00 89.38 144 GLU A O 1
ATOM 1116 N N . PRO A 1 145 ? -2.166 -13.794 -6.206 1.00 90.31 145 PRO A N 1
ATOM 1117 C CA . PRO A 1 145 ? -2.955 -13.991 -7.424 1.00 90.31 145 PRO A CA 1
ATOM 1118 C C . PRO A 1 145 ? -2.645 -12.953 -8.512 1.00 90.31 145 PRO A C 1
ATOM 1120 O O . PRO A 1 145 ? -2.914 -13.197 -9.685 1.00 90.31 145 PRO A O 1
ATOM 1123 N N . MET A 1 146 ? -2.038 -11.814 -8.159 1.00 88.81 146 MET A N 1
ATOM 1124 C CA . MET A 1 146 ? -1.565 -10.809 -9.120 1.00 88.81 146 MET A CA 1
ATOM 1125 C C . MET A 1 146 ? -0.175 -11.146 -9.691 1.00 88.81 146 MET A C 1
ATOM 1127 O O . MET A 1 146 ? 0.356 -10.393 -10.508 1.00 88.81 146 MET A O 1
ATOM 1131 N N . GLY A 1 147 ? 0.437 -12.256 -9.265 1.00 87.81 147 GLY A N 1
ATOM 1132 C CA . GLY A 1 147 ? 1.766 -12.691 -9.691 1.00 87.81 147 GLY A CA 1
ATOM 1133 C C . GLY A 1 147 ? 2.916 -11.995 -8.959 1.00 87.81 147 GLY A C 1
ATOM 1134 O O . GLY A 1 147 ? 4.043 -12.005 -9.462 1.00 87.81 147 GLY A O 1
ATOM 1135 N N . TRP A 1 148 ? 2.659 -11.397 -7.793 1.00 90.19 148 TRP A N 1
ATOM 1136 C CA . TRP A 1 148 ? 3.651 -10.697 -6.972 1.00 90.19 148 TRP A CA 1
ATOM 1137 C C . TRP A 1 148 ? 3.860 -11.412 -5.637 1.00 90.19 148 TRP A C 1
ATOM 1139 O O . TRP A 1 148 ? 2.937 -12.006 -5.090 1.00 90.19 148 TRP A O 1
ATOM 1149 N N . ILE A 1 149 ? 5.082 -11.372 -5.113 1.00 89.00 149 ILE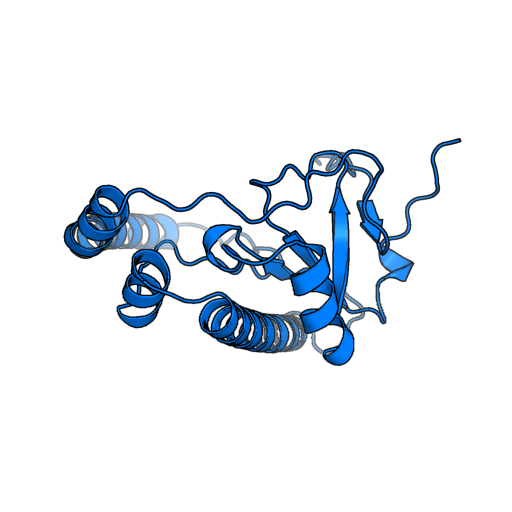 A N 1
ATOM 1150 C CA . ILE A 1 149 ? 5.452 -12.007 -3.843 1.00 89.00 149 ILE A CA 1
ATOM 1151 C C . ILE A 1 149 ? 6.303 -11.070 -2.990 1.00 89.00 149 ILE A C 1
ATOM 1153 O O . ILE A 1 149 ? 6.980 -10.183 -3.518 1.00 89.00 149 ILE A O 1
ATOM 1157 N N . LEU A 1 150 ? 6.256 -11.265 -1.670 1.00 85.75 150 LEU A N 1
ATOM 1158 C CA . LEU A 1 150 ? 7.046 -10.478 -0.730 1.00 85.75 150 LEU A CA 1
ATOM 1159 C C . LEU A 1 150 ? 8.542 -10.756 -0.877 1.00 85.75 150 LEU A C 1
ATOM 1161 O O . LEU A 1 150 ? 8.983 -11.898 -1.023 1.00 85.75 150 LEU A O 1
ATOM 1165 N N . MET A 1 151 ? 9.305 -9.674 -0.792 1.00 84.38 151 MET A N 1
ATOM 1166 C CA . MET A 1 151 ? 10.748 -9.658 -0.658 1.00 84.38 151 MET A CA 1
ATOM 1167 C C . MET A 1 151 ? 11.090 -9.080 0.714 1.00 84.38 151 MET A C 1
ATOM 1169 O O . MET A 1 151 ? 10.797 -7.918 0.992 1.00 84.38 151 MET A O 1
ATOM 1173 N N . TRP A 1 152 ? 11.731 -9.897 1.536 1.00 74.88 152 TRP A N 1
ATOM 1174 C CA . TRP A 1 152 ? 12.176 -9.563 2.877 1.00 74.88 152 TRP A CA 1
ATOM 1175 C C . TRP A 1 152 ? 13.608 -9.043 2.874 1.00 74.88 152 TRP A C 1
ATOM 1177 O O . TRP A 1 152 ? 14.447 -9.502 2.096 1.00 74.88 152 TRP A O 1
ATOM 1187 N N . THR A 1 153 ? 13.928 -8.150 3.799 1.00 68.12 153 THR A N 1
ATOM 1188 C CA . THR A 1 153 ? 15.293 -7.759 4.145 1.00 68.12 153 THR A CA 1
ATOM 1189 C C . THR A 1 153 ? 15.551 -7.984 5.635 1.00 68.12 153 THR A C 1
ATOM 1191 O O . THR A 1 153 ? 14.632 -7.968 6.448 1.00 68.12 153 THR A O 1
ATOM 1194 N N . ARG A 1 154 ? 16.821 -8.188 6.022 1.00 54.56 154 ARG A N 1
ATOM 1195 C CA . ARG A 1 154 ? 17.242 -8.467 7.419 1.00 54.56 154 ARG A CA 1
ATOM 1196 C C . ARG A 1 154 ? 16.773 -7.422 8.450 1.00 54.56 154 ARG A C 1
ATOM 1198 O O . ARG A 1 154 ? 16.875 -7.668 9.645 1.00 54.56 154 ARG A O 1
ATOM 1205 N N . HIS A 1 155 ? 16.311 -6.261 7.995 1.00 55.00 155 HIS A N 1
ATOM 1206 C CA . HIS A 1 155 ? 15.868 -5.172 8.852 1.00 55.00 155 HIS A CA 1
ATOM 1207 C C . HIS A 1 155 ? 14.366 -4.945 8.849 1.00 55.00 155 HIS A C 1
ATOM 1209 O O . HIS A 1 155 ? 13.984 -4.006 9.520 1.00 55.00 155 HIS A O 1
ATOM 1215 N N . ASP A 1 156 ? 13.552 -5.755 8.162 1.00 59.53 156 ASP A N 1
ATOM 1216 C CA . ASP A 1 156 ? 12.112 -5.504 8.059 1.00 59.53 156 ASP A CA 1
ATOM 1217 C C . ASP A 1 156 ? 11.435 -5.640 9.432 1.00 59.53 156 ASP A C 1
ATOM 1219 O O . ASP A 1 156 ? 11.039 -6.722 9.872 1.00 59.53 156 ASP A O 1
ATOM 1223 N N . GLY A 1 157 ? 11.347 -4.518 10.137 1.00 55.03 157 GLY A N 1
ATOM 1224 C CA . GLY A 1 157 ? 10.519 -4.335 11.308 1.00 55.03 157 GLY A CA 1
ATOM 1225 C C . GLY A 1 157 ? 9.049 -4.170 10.914 1.00 55.03 157 GLY A C 1
ATOM 1226 O O . GLY A 1 157 ? 8.699 -4.089 9.734 1.00 55.03 157 GLY A O 1
ATOM 1227 N N . PRO A 1 158 ? 8.149 -4.055 11.901 1.00 52.53 158 PRO A N 1
ATOM 1228 C CA . PRO A 1 158 ? 6.722 -3.920 11.623 1.00 52.53 158 PRO A CA 1
ATOM 1229 C C . PRO A 1 158 ? 6.425 -2.574 10.948 1.00 52.53 158 PRO A C 1
ATOM 1231 O O . PRO A 1 158 ? 5.446 -2.448 10.209 1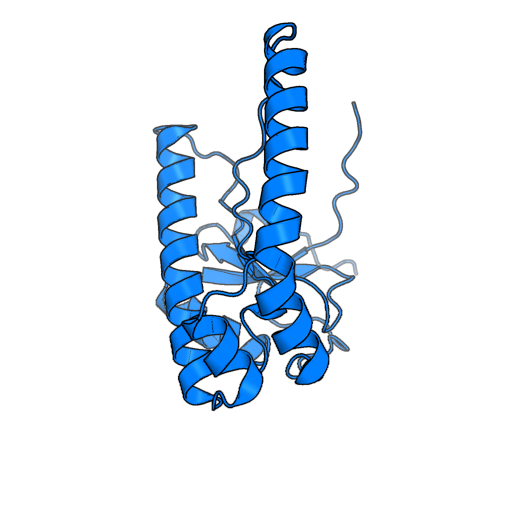.00 52.53 158 PRO A O 1
ATOM 1234 N N . ASP A 1 159 ? 7.318 -1.604 11.170 1.00 56.72 159 ASP A N 1
ATOM 1235 C CA . ASP A 1 159 ? 7.270 -0.247 10.648 1.00 56.72 159 ASP A CA 1
ATOM 1236 C C . ASP A 1 159 ? 7.975 -0.083 9.298 1.00 56.72 159 ASP A C 1
ATOM 1238 O O . ASP A 1 159 ? 7.977 1.014 8.735 1.00 56.72 159 ASP A O 1
ATOM 1242 N N . ASP A 1 160 ? 8.543 -1.156 8.747 1.00 69.38 160 ASP A N 1
ATOM 1243 C CA . ASP A 1 160 ? 9.193 -1.091 7.451 1.00 69.38 160 ASP A CA 1
ATOM 1244 C C . ASP A 1 160 ? 8.213 -1.262 6.297 1.00 69.38 160 ASP A C 1
ATOM 1246 O O . ASP A 1 160 ? 7.174 -1.939 6.354 1.00 69.38 160 ASP A O 1
ATOM 1250 N N . LYS A 1 161 ? 8.567 -0.590 5.205 1.00 78.62 161 LYS A N 1
ATOM 1251 C CA . LYS A 1 161 ? 7.862 -0.709 3.940 1.00 78.62 161 LYS A CA 1
ATOM 1252 C C . LYS A 1 161 ? 8.021 -2.132 3.415 1.00 78.62 161 LYS A C 1
ATOM 1254 O O . LYS A 1 161 ? 9.145 -2.612 3.275 1.00 78.62 161 LYS A O 1
ATOM 1259 N N . LEU A 1 162 ? 6.912 -2.778 3.066 1.00 83.56 162 LEU A N 1
ATOM 1260 C CA . LEU A 1 162 ? 6.977 -4.107 2.460 1.00 83.56 162 LEU A CA 1
ATOM 1261 C C . LEU A 1 162 ? 7.441 -3.977 1.023 1.00 83.56 162 LEU A C 1
ATOM 1263 O O . LEU A 1 162 ? 7.001 -3.087 0.302 1.00 83.56 162 LEU A O 1
ATOM 1267 N N . ARG A 1 163 ? 8.311 -4.873 0.578 1.00 86.38 163 ARG A N 1
ATOM 1268 C CA . ARG A 1 163 ? 8.764 -4.889 -0.810 1.00 86.38 163 ARG A CA 1
ATOM 1269 C C . ARG A 1 163 ? 8.137 -6.073 -1.515 1.00 86.38 163 ARG A C 1
ATOM 1271 O O . ARG A 1 163 ? 8.091 -7.171 -0.976 1.00 86.38 163 ARG A O 1
ATOM 1278 N N . LEU A 1 164 ? 7.645 -5.839 -2.721 1.00 87.69 164 LEU A N 1
ATOM 1279 C CA . LEU A 1 164 ? 7.007 -6.831 -3.566 1.00 87.69 164 LEU A CA 1
ATOM 1280 C C . LEU A 1 164 ? 7.743 -6.899 -4.894 1.00 87.69 164 LEU A C 1
ATOM 1282 O O . LEU A 1 164 ? 8.083 -5.874 -5.490 1.00 87.69 164 LEU A O 1
ATOM 1286 N N . VAL A 1 165 ? 7.966 -8.119 -5.360 1.00 86.69 165 VAL A N 1
ATOM 1287 C CA . VAL A 1 165 ? 8.606 -8.409 -6.642 1.00 86.69 165 VAL A CA 1
ATOM 1288 C C . VAL A 1 165 ? 7.737 -9.361 -7.442 1.00 86.69 165 VAL A C 1
ATOM 1290 O O . VAL A 1 165 ? 7.003 -10.180 -6.887 1.00 86.69 165 VAL A O 1
ATOM 1293 N N . GLN A 1 166 ? 7.812 -9.264 -8.763 1.00 85.81 166 GLN A N 1
ATOM 1294 C CA . GLN A 1 166 ? 7.080 -10.177 -9.628 1.00 85.81 166 GLN A CA 1
ATOM 1295 C C . GLN A 1 166 ? 7.651 -11.595 -9.482 1.00 85.81 166 GLN A C 1
ATOM 1297 O O . GLN A 1 166 ? 8.864 -11.796 -9.582 1.00 85.81 166 GLN A O 1
ATOM 1302 N N . ARG A 1 167 ? 6.784 -12.595 -9.290 1.00 83.81 167 ARG A N 1
ATOM 1303 C CA . ARG A 1 167 ? 7.160 -14.003 -9.069 1.00 83.81 167 ARG A CA 1
ATOM 1304 C C . ARG A 1 167 ? 8.086 -14.538 -10.160 1.00 83.81 167 ARG A C 1
ATOM 1306 O O . ARG A 1 167 ? 9.068 -15.204 -9.849 1.00 83.81 167 ARG A O 1
ATOM 1313 N N . ALA A 1 168 ? 7.817 -14.189 -11.419 1.00 81.62 168 ALA A N 1
ATOM 1314 C CA . ALA A 1 168 ? 8.635 -14.577 -12.572 1.00 81.62 168 ALA A CA 1
ATOM 1315 C C . ALA A 1 168 ? 10.101 -14.109 -12.480 1.00 81.62 168 ALA A C 1
ATOM 1317 O O . ALA A 1 168 ? 10.975 -14.645 -13.155 1.00 81.62 168 ALA A O 1
ATOM 1318 N N . HIS A 1 169 ? 10.377 -13.118 -11.634 1.00 77.00 169 HIS A N 1
ATOM 1319 C CA . HIS A 1 169 ? 11.692 -12.521 -11.460 1.00 77.00 169 HIS A CA 1
ATOM 1320 C C . HIS A 1 169 ? 12.295 -12.752 -10.069 1.00 77.00 169 HIS A C 1
ATOM 1322 O O . HIS A 1 169 ? 13.373 -12.245 -9.768 1.00 77.00 169 HIS A O 1
ATOM 1328 N N . ALA A 1 170 ? 11.639 -13.553 -9.231 1.00 73.50 170 ALA A N 1
ATOM 1329 C CA . ALA A 1 170 ? 12.091 -13.882 -7.885 1.00 73.50 170 ALA A CA 1
ATOM 1330 C C . ALA A 1 170 ? 13.475 -14.551 -7.851 1.00 73.50 170 ALA A C 1
ATOM 1332 O O . ALA A 1 170 ? 14.234 -14.368 -6.905 1.00 73.50 170 ALA A O 1
ATOM 1333 N N . SER A 1 171 ? 13.824 -15.311 -8.894 1.00 69.75 171 SER A N 1
ATOM 1334 C CA . SER A 1 171 ? 15.123 -15.982 -9.032 1.00 69.75 171 SER A CA 1
ATOM 1335 C C . SER A 1 171 ? 16.296 -15.007 -9.152 1.00 69.75 171 SER A C 1
ATOM 1337 O O . SER A 1 171 ? 17.390 -15.327 -8.698 1.00 69.75 171 SER A O 1
ATOM 1339 N N . ALA A 1 172 ? 16.067 -13.798 -9.678 1.00 68.94 172 ALA A N 1
ATOM 1340 C CA . ALA A 1 172 ? 17.069 -12.732 -9.716 1.00 68.94 172 ALA A CA 1
ATOM 1341 C C . ALA A 1 172 ? 17.388 -12.169 -8.318 1.00 68.94 172 ALA A C 1
ATOM 1343 O O . ALA A 1 172 ? 18.396 -11.486 -8.144 1.00 68.94 172 ALA A O 1
ATOM 1344 N N . PHE A 1 173 ? 16.532 -12.477 -7.337 1.00 64.62 173 PHE A N 1
ATOM 1345 C CA . PHE A 1 173 ? 16.640 -12.077 -5.942 1.00 64.62 173 PHE A CA 1
ATOM 1346 C C . PHE A 1 173 ? 16.763 -13.282 -4.997 1.00 64.62 173 PHE A C 1
ATOM 1348 O O . PHE A 1 173 ? 16.295 -13.238 -3.863 1.00 64.62 173 PHE A O 1
ATOM 1355 N N . ARG A 1 174 ? 17.441 -14.361 -5.394 1.00 58.72 174 ARG A N 1
ATOM 1356 C CA . ARG A 1 174 ? 17.908 -15.368 -4.427 1.00 58.72 174 ARG A CA 1
ATOM 1357 C C . ARG A 1 174 ? 19.387 -15.151 -4.133 1.00 58.72 174 ARG A C 1
ATOM 1359 O O . ARG A 1 174 ? 20.235 -15.521 -4.935 1.00 58.72 174 ARG A O 1
ATOM 1366 N N . THR A 1 175 ? 19.702 -14.567 -2.980 1.00 56.09 175 THR A N 1
ATOM 1367 C CA . THR A 1 175 ? 21.034 -14.704 -2.379 1.00 56.09 175 THR A CA 1
ATOM 1368 C C . THR A 1 175 ? 21.002 -15.896 -1.435 1.00 56.09 175 THR A C 1
ATOM 1370 O O . THR A 1 175 ? 20.077 -16.009 -0.635 1.00 56.09 175 THR A O 1
ATOM 1373 N N . SER A 1 176 ? 21.972 -16.799 -1.604 1.00 43.00 176 SER A N 1
ATOM 1374 C CA . SER A 1 176 ? 22.120 -18.065 -0.879 1.00 43.00 176 SER A CA 1
ATOM 1375 C C . SER A 1 176 ? 21.851 -17.954 0.624 1.00 43.00 176 SER A C 1
ATOM 1377 O O . SER A 1 176 ? 22.201 -16.931 1.219 1.00 43.00 176 SER A O 1
ATOM 1379 N N . PRO A 1 177 ? 21.331 -19.022 1.263 1.00 37.28 177 PRO A N 1
ATOM 1380 C CA . PRO A 1 177 ? 21.418 -19.137 2.709 1.00 37.28 177 PRO A CA 1
ATOM 1381 C C . PRO A 1 177 ? 22.896 -19.033 3.094 1.00 37.28 177 PRO A C 1
ATOM 1383 O O . PRO A 1 177 ? 23.733 -19.802 2.619 1.00 37.28 177 PRO A O 1
ATOM 1386 N N . VAL A 1 178 ? 23.217 -18.022 3.898 1.00 40.94 178 VAL A N 1
ATOM 1387 C CA . VAL A 1 178 ? 24.469 -17.995 4.646 1.00 40.94 178 VAL A CA 1
ATOM 1388 C C . VAL A 1 178 ? 24.376 -19.184 5.598 1.00 40.94 178 VAL A C 1
ATOM 1390 O O . VAL A 1 178 ? 23.465 -19.214 6.426 1.00 40.94 178 VAL A O 1
ATOM 1393 N N . GLN A 1 179 ? 25.226 -20.187 5.366 1.00 35.47 179 GLN A N 1
ATOM 1394 C CA . GLN A 1 179 ? 25.469 -21.279 6.309 1.00 35.47 179 GLN A CA 1
ATOM 1395 C C . GLN A 1 179 ? 26.002 -20.728 7.630 1.00 35.47 179 GLN A C 1
ATOM 1397 O O . GLN A 1 179 ? 26.768 -19.736 7.580 1.00 35.47 179 GLN A O 1
#

Secondary structure (DSSP, 8-state):
--------EEESSPPTT---SPPPPPPHHHHHHHHHHHHHHHHHHHHHHHHHHHHHTTSPPPPPP--EE---SS--HHHHHHHHH--HHHHHHHHHHHHHHHHHHHHHHHHHHSTT--PSPPEEEE-GGGSTT--HHHHHHHHGGGTEEEEEETT--TTSPEEEEEGGGGGGG------